Protein AF-S7QJL2-F1 (afdb_monomer_lite)

Radius of gyration: 20.11 Å; chains: 1; bounding box: 58×40×42 Å

Sequence (90 aa):
MLALVSTAIHAAIDEWSSGTVMQLDFSGNRFAAVYTAHKDTLKHIQKTSPKFYHETMAYLFKTARGATYDRAGGDVVNSAITLMDLSGLD

InterPro domains:
  IPR045341 Domain of unknown function DUF6532 [PF20149] (1-45)

Foldseek 3Di:
DVLVVVLVVVVVCVCCVVVDRDPDPPDCVVSVVSSVVSVVVLVVCCVVPVPVSVVVVVVVVVVVVDPPDPPDDDDDPCPVVVVPPPVPDD

Organism: Gloeophyllum trabeum (strain ATCC 11539 / FP-39264 / Madison 617) (NCBI:txid670483)

pLDDT: mean 77.25, std 15.33, range [45.38, 96.38]

Secondary structure (DSSP, 8-state):
-HHHHHHHHHHHHHHTTTSS-------HHHHHHHHHHHHHHHHHHHHH-HHHHHHHHHHHHHHHTT-----S----SSTTTTT---TT--

Structure (mmCIF, N/CA/C/O backbone):
data_AF-S7QJL2-F1
#
_entry.id   AF-S7QJL2-F1
#
loop_
_atom_site.group_PDB
_atom_site.id
_atom_site.type_symbol
_atom_site.label_atom_id
_atom_site.label_alt_id
_atom_site.label_comp_id
_atom_site.label_asym_id
_atom_site.label_entity_id
_atom_site.label_seq_id
_atom_site.pdbx_PDB_ins_code
_atom_site.Cartn_x
_atom_site.Cartn_y
_atom_site.Cartn_z
_atom_site.occupancy
_atom_site.B_iso_or_equiv
_atom_site.auth_seq_id
_atom_site.auth_comp_id
_atom_site.auth_asym_id
_atom_site.auth_atom_id
_atom_site.pdbx_PDB_model_num
ATOM 1 N N . MET A 1 1 ? -9.285 1.294 -4.770 1.00 71.31 1 MET A N 1
ATOM 2 C CA . MET A 1 1 ? -8.586 2.465 -5.335 1.00 71.31 1 MET A CA 1
ATOM 3 C C . MET A 1 1 ? -7.240 2.712 -4.667 1.00 71.31 1 MET A C 1
ATOM 5 O O . MET A 1 1 ? -6.250 2.616 -5.369 1.00 71.31 1 MET A O 1
ATOM 9 N N . LEU A 1 2 ? -7.138 2.901 -3.345 1.00 84.44 2 LEU A N 1
ATOM 10 C CA . LEU A 1 2 ? -5.829 3.169 -2.716 1.00 84.44 2 LEU A CA 1
ATOM 11 C C . LEU A 1 2 ? -4.790 2.054 -2.851 1.00 84.44 2 LEU A C 1
ATOM 13 O O . LEU A 1 2 ? -3.648 2.358 -3.149 1.00 84.44 2 LEU A O 1
ATOM 17 N N . ALA A 1 3 ? -5.181 0.782 -2.728 1.00 85.88 3 ALA A N 1
ATOM 18 C CA . ALA A 1 3 ? -4.249 -0.322 -2.969 1.00 85.88 3 ALA A CA 1
ATOM 19 C C . ALA A 1 3 ? -3.628 -0.259 -4.377 1.00 85.88 3 ALA A C 1
ATOM 21 O O . ALA A 1 3 ? -2.447 -0.525 -4.524 1.00 85.88 3 ALA A O 1
ATOM 22 N N . LEU A 1 4 ? -4.400 0.166 -5.387 1.00 84.50 4 LEU A N 1
ATOM 23 C CA . LEU A 1 4 ? -3.911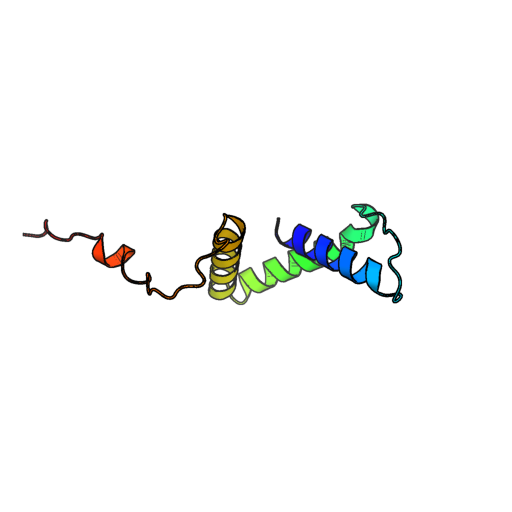 0.328 -6.760 1.00 84.50 4 LEU A CA 1
ATOM 24 C C . LEU A 1 4 ? -2.939 1.507 -6.873 1.00 84.50 4 LEU A C 1
ATOM 26 O O . LEU A 1 4 ? -1.909 1.378 -7.520 1.00 84.50 4 LEU A O 1
ATOM 30 N N . VAL A 1 5 ? -3.242 2.629 -6.213 1.00 86.44 5 VAL A N 1
ATOM 31 C CA . VAL A 1 5 ? -2.345 3.795 -6.156 1.00 86.44 5 VAL A CA 1
ATOM 32 C C . VAL A 1 5 ? -1.029 3.426 -5.470 1.00 86.44 5 VAL A C 1
ATOM 34 O O . VAL A 1 5 ? 0.035 3.738 -5.991 1.00 86.44 5 VAL A O 1
ATOM 37 N N . SER A 1 6 ? -1.078 2.699 -4.351 1.00 86.00 6 SER A N 1
ATOM 38 C CA . SER A 1 6 ? 0.119 2.179 -3.684 1.00 86.00 6 SER A CA 1
ATOM 39 C C . SER A 1 6 ? 0.918 1.248 -4.596 1.00 86.00 6 SER A C 1
ATOM 41 O O . SER A 1 6 ? 2.134 1.371 -4.658 1.00 86.00 6 SER A O 1
ATOM 43 N N . THR A 1 7 ? 0.251 0.377 -5.360 1.00 88.19 7 THR A N 1
ATOM 44 C CA . THR A 1 7 ? 0.911 -0.483 -6.352 1.00 88.19 7 THR A CA 1
ATOM 45 C C . THR A 1 7 ? 1.557 0.313 -7.484 1.00 88.19 7 THR A C 1
ATOM 47 O O . THR A 1 7 ? 2.654 -0.031 -7.904 1.00 88.19 7 THR A O 1
ATOM 50 N N . ALA A 1 8 ? 0.918 1.380 -7.969 1.00 85.88 8 ALA A N 1
ATOM 51 C CA . ALA A 1 8 ? 1.491 2.240 -9.002 1.00 85.88 8 ALA A CA 1
ATOM 52 C C . ALA A 1 8 ? 2.731 2.991 -8.491 1.00 85.88 8 ALA A C 1
ATOM 54 O O . ALA A 1 8 ? 3.741 3.046 -9.184 1.00 85.88 8 ALA A O 1
ATOM 55 N N . ILE A 1 9 ? 2.693 3.498 -7.253 1.00 86.12 9 ILE A N 1
ATOM 56 C CA . ILE A 1 9 ? 3.865 4.103 -6.600 1.00 86.12 9 ILE A CA 1
ATOM 57 C C . ILE A 1 9 ? 4.971 3.059 -6.412 1.00 86.12 9 ILE A C 1
ATOM 59 O O . ILE A 1 9 ? 6.132 3.351 -6.669 1.00 86.12 9 ILE A O 1
ATOM 63 N N . HIS A 1 10 ? 4.623 1.835 -6.006 1.00 86.31 10 HIS A N 1
ATOM 64 C CA . HIS A 1 10 ? 5.581 0.739 -5.876 1.00 86.31 10 HIS A CA 1
ATOM 65 C C . HIS A 1 10 ? 6.256 0.423 -7.214 1.00 86.31 10 HIS A C 1
ATOM 67 O O . HIS A 1 10 ? 7.472 0.296 -7.261 1.00 86.31 10 HIS A O 1
ATOM 73 N N . A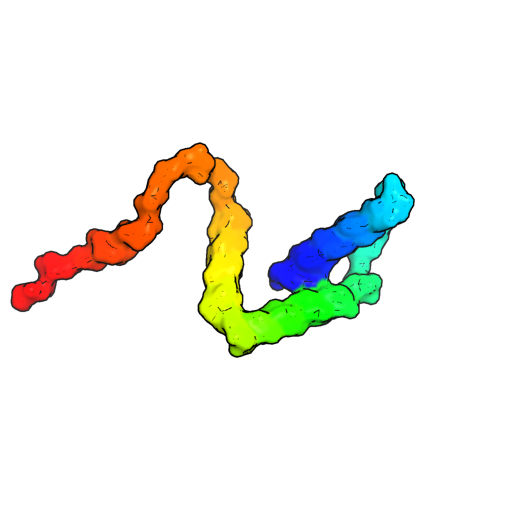LA A 1 11 ? 5.484 0.344 -8.300 1.00 86.12 11 ALA A N 1
ATOM 74 C CA . ALA A 1 11 ? 6.013 0.116 -9.640 1.00 86.12 11 ALA A CA 1
ATOM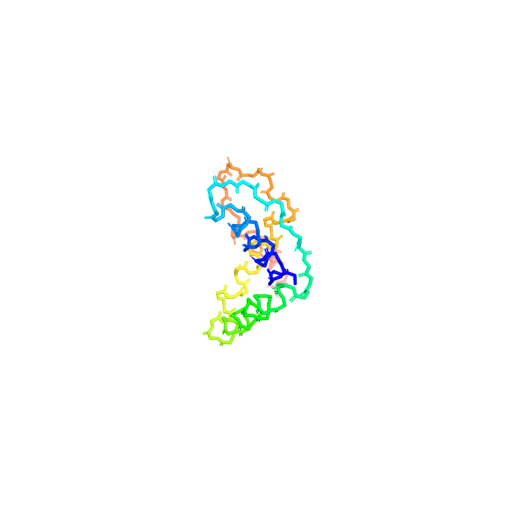 75 C C . ALA A 1 11 ? 6.919 1.258 -10.112 1.00 86.12 11 ALA A C 1
ATOM 77 O O . ALA A 1 11 ? 7.966 0.995 -10.689 1.00 86.12 11 ALA A O 1
ATOM 78 N N . ALA A 1 12 ? 6.551 2.509 -9.819 1.00 85.06 12 ALA A N 1
ATOM 79 C CA . ALA A 1 12 ? 7.406 3.653 -10.101 1.00 85.06 12 ALA A CA 1
ATOM 80 C C . ALA A 1 12 ? 8.720 3.549 -9.318 1.00 85.06 12 ALA A C 1
ATOM 82 O O . ALA A 1 12 ? 9.779 3.673 -9.903 1.00 85.06 12 ALA A O 1
ATOM 83 N N . ILE A 1 13 ? 8.695 3.248 -8.018 1.00 86.12 13 ILE A N 1
ATOM 84 C CA . ILE A 1 13 ? 9.931 3.064 -7.236 1.00 86.12 13 ILE A CA 1
ATOM 85 C C . ILE A 1 13 ? 10.785 1.918 -7.809 1.00 86.12 13 ILE A C 1
ATOM 87 O O . ILE A 1 13 ? 12.003 2.058 -7.906 1.00 86.12 13 ILE A O 1
ATOM 91 N N . ASP A 1 14 ? 10.154 0.816 -8.223 1.00 84.62 14 ASP A N 1
ATOM 92 C CA . ASP A 1 14 ? 10.821 -0.328 -8.858 1.00 84.62 14 ASP A CA 1
ATOM 93 C C . ASP A 1 14 ? 11.517 0.068 -10.173 1.00 84.62 14 ASP A C 1
ATOM 95 O O . ASP A 1 14 ? 12.642 -0.358 -10.428 1.00 84.62 14 ASP A O 1
ATOM 99 N N . GLU A 1 15 ? 10.908 0.966 -10.955 1.00 82.50 15 GLU A N 1
ATOM 100 C CA . GLU A 1 15 ? 11.457 1.526 -12.201 1.00 82.50 15 GLU A CA 1
ATOM 101 C C . GLU A 1 15 ? 12.804 2.240 -12.002 1.00 82.50 15 GLU A C 1
ATOM 103 O O . GLU A 1 15 ? 13.667 2.216 -12.880 1.00 82.50 15 GLU A O 1
ATOM 108 N N . TRP A 1 16 ? 12.992 2.856 -10.833 1.00 79.19 16 TRP A N 1
ATOM 109 C CA . TRP A 1 16 ? 14.203 3.595 -10.467 1.00 79.19 16 TRP A CA 1
ATOM 110 C C . TRP A 1 16 ? 15.189 2.771 -9.629 1.00 79.19 16 TRP A C 1
ATOM 112 O O . TRP A 1 16 ? 16.280 3.252 -9.314 1.00 79.19 16 TRP A O 1
ATOM 122 N N . SER A 1 17 ? 14.843 1.533 -9.267 1.00 78.31 17 SER A N 1
ATOM 123 C CA . SER A 1 17 ? 15.628 0.710 -8.334 1.00 78.31 17 SER A CA 1
ATOM 124 C C . SER A 1 17 ? 17.045 0.386 -8.828 1.00 78.31 17 SER A C 1
ATOM 126 O O . SER A 1 17 ? 17.956 0.213 -8.020 1.00 78.31 17 SER A O 1
ATOM 128 N N . SER A 1 18 ? 17.259 0.355 -10.145 1.00 75.31 18 SER A N 1
ATOM 129 C CA . SER A 1 18 ? 18.557 0.086 -10.777 1.00 75.31 18 SER A CA 1
ATOM 130 C C . SER A 1 18 ? 19.458 1.326 -10.897 1.00 75.31 18 SER A C 1
ATOM 132 O O . SER A 1 18 ? 20.568 1.234 -11.421 1.00 75.31 18 SER A O 1
ATOM 134 N N . GLY A 1 19 ? 18.993 2.499 -10.445 1.00 73.69 19 GLY A N 1
ATOM 135 C CA . GLY A 1 19 ? 19.690 3.782 -10.592 1.00 73.69 19 GLY A CA 1
ATOM 136 C C . GLY A 1 19 ? 19.547 4.427 -11.977 1.00 73.69 19 GLY A C 1
ATOM 137 O O . GLY A 1 19 ? 19.997 5.554 -12.172 1.00 73.69 19 GLY A O 1
ATOM 138 N N . THR A 1 20 ? 18.889 3.750 -12.922 1.00 70.44 20 THR A N 1
ATOM 139 C CA . THR A 1 20 ? 18.554 4.268 -14.257 1.00 70.44 20 THR A CA 1
ATOM 140 C C . THR A 1 20 ? 17.080 3.987 -14.530 1.00 70.44 20 THR A C 1
ATOM 142 O O . THR A 1 20 ? 16.603 2.916 -14.172 1.00 70.44 20 THR A O 1
ATOM 145 N N . VAL A 1 21 ? 16.353 4.906 -15.176 1.00 73.44 21 VAL A N 1
ATOM 146 C CA . VAL A 1 21 ? 14.944 4.664 -15.534 1.00 73.44 21 VAL A CA 1
ATOM 147 C C . VAL A 1 21 ? 14.874 3.528 -16.544 1.00 73.44 21 VAL A C 1
ATOM 149 O O . VAL A 1 21 ? 15.249 3.702 -17.704 1.00 73.44 21 VAL A O 1
ATOM 152 N N . MET A 1 22 ? 14.398 2.364 -16.110 1.00 73.69 22 MET A N 1
ATOM 153 C CA . MET A 1 22 ? 14.066 1.271 -17.015 1.00 73.69 22 MET A CA 1
ATOM 154 C C . MET A 1 22 ? 12.563 1.212 -17.171 1.00 73.69 22 MET A C 1
ATOM 156 O O . MET A 1 22 ? 11.886 0.740 -16.267 1.00 73.69 22 MET A O 1
ATOM 160 N N . GLN A 1 23 ? 12.072 1.644 -18.334 1.00 71.81 23 GLN A N 1
ATOM 161 C CA . GLN A 1 23 ? 10.645 1.691 -18.628 1.00 71.81 23 GLN A CA 1
ATOM 162 C C . GLN A 1 23 ? 9.995 0.335 -18.334 1.00 71.81 23 GLN A C 1
ATOM 164 O O . GLN A 1 23 ? 10.257 -0.672 -18.998 1.00 71.81 23 GLN A O 1
ATOM 169 N N . LEU A 1 24 ? 9.190 0.313 -17.279 1.00 77.19 24 LEU A N 1
ATOM 170 C CA . LEU A 1 24 ? 8.606 -0.901 -16.747 1.00 77.19 24 LEU A CA 1
ATOM 171 C C . LEU A 1 24 ? 7.189 -1.064 -17.283 1.00 77.19 24 LEU A C 1
ATOM 173 O O . LEU A 1 24 ? 6.365 -0.161 -17.155 1.00 77.19 24 LEU A O 1
ATOM 177 N N . ASP A 1 25 ? 6.872 -2.235 -17.832 1.00 79.31 25 ASP A N 1
ATOM 178 C CA . ASP A 1 25 ? 5.494 -2.523 -18.219 1.00 79.31 25 ASP A CA 1
ATOM 179 C C . ASP A 1 25 ? 4.627 -2.754 -16.970 1.00 79.31 25 ASP A C 1
ATOM 181 O O . ASP A 1 25 ? 4.731 -3.781 -16.280 1.00 79.31 25 ASP A O 1
ATOM 185 N N . PHE A 1 26 ? 3.785 -1.766 -16.656 1.00 79.81 26 PHE A N 1
ATOM 186 C CA . PHE A 1 26 ? 2.819 -1.845 -15.568 1.00 79.81 26 PHE A CA 1
ATOM 187 C C . PHE A 1 26 ? 1.650 -2.743 -15.981 1.00 79.81 26 PHE A C 1
ATOM 189 O O . PHE A 1 26 ? 0.621 -2.286 -16.478 1.00 79.81 26 PHE A O 1
ATOM 196 N N . SER A 1 27 ? 1.803 -4.046 -15.746 1.00 83.69 27 SER A N 1
ATOM 197 C CA . SER A 1 27 ? 0.770 -5.036 -16.038 1.00 83.69 27 SER A CA 1
ATOM 198 C C . SER A 1 27 ? 0.159 -5.638 -14.773 1.00 83.69 27 SER A C 1
ATOM 200 O O . SER A 1 27 ? 0.820 -5.844 -13.748 1.00 83.69 27 SER A O 1
ATOM 202 N N . GLY A 1 28 ? -1.130 -5.980 -14.865 1.00 76.19 28 GLY A N 1
ATOM 203 C CA . GLY A 1 28 ? -1.862 -6.627 -13.776 1.00 76.19 28 GLY A CA 1
ATOM 204 C C . GLY A 1 28 ? -1.224 -7.947 -13.340 1.00 76.19 28 GLY A C 1
ATOM 205 O O . GLY A 1 28 ? -1.151 -8.212 -12.147 1.00 76.19 28 GLY A O 1
ATOM 206 N N . ASN A 1 29 ? -0.685 -8.732 -14.279 1.00 82.00 29 ASN A N 1
ATOM 207 C CA . ASN A 1 29 ? -0.019 -10.002 -13.970 1.00 82.00 29 ASN A CA 1
ATOM 208 C C . ASN A 1 29 ? 1.254 -9.813 -13.136 1.00 82.00 29 ASN A C 1
ATOM 210 O O . ASN A 1 29 ? 1.498 -10.582 -12.210 1.00 82.00 29 ASN A O 1
ATOM 214 N N . ARG A 1 30 ? 2.051 -8.783 -13.439 1.00 84.00 30 ARG A N 1
ATOM 215 C CA . ARG A 1 30 ? 3.317 -8.514 -12.747 1.00 84.00 30 ARG A CA 1
ATOM 216 C C . ARG A 1 30 ? 3.100 -7.998 -11.325 1.00 84.00 30 ARG A C 1
ATOM 218 O O . ARG A 1 30 ? 3.819 -8.384 -10.410 1.00 84.00 30 ARG A O 1
ATOM 225 N N . PHE A 1 31 ? 2.085 -7.161 -11.133 1.00 88.00 31 PHE A N 1
ATOM 226 C CA . PHE A 1 31 ? 1.840 -6.477 -9.864 1.00 88.00 31 PHE A CA 1
ATOM 227 C C . PHE A 1 31 ? 0.663 -7.028 -9.050 1.00 88.00 31 PHE A C 1
ATOM 229 O O . PHE A 1 31 ? 0.351 -6.484 -7.990 1.00 88.00 31 PHE A O 1
ATOM 236 N N . ALA A 1 32 ? 0.029 -8.124 -9.481 1.00 89.00 32 ALA A N 1
ATOM 237 C CA . ALA A 1 32 ? -1.099 -8.742 -8.777 1.00 89.00 32 ALA A CA 1
ATOM 238 C C . ALA A 1 32 ? -0.775 -9.084 -7.315 1.00 89.00 32 ALA A C 1
ATOM 240 O O . ALA A 1 32 ? -1.586 -8.824 -6.421 1.00 89.00 32 ALA A O 1
ATOM 241 N N . ALA A 1 33 ? 0.416 -9.634 -7.060 1.00 90.25 33 ALA A N 1
ATOM 242 C CA . ALA A 1 33 ? 0.858 -9.980 -5.712 1.00 90.25 33 ALA A CA 1
ATOM 243 C C . ALA A 1 33 ? 1.025 -8.727 -4.835 1.00 90.25 33 ALA A C 1
ATOM 245 O O . ALA A 1 33 ? 0.491 -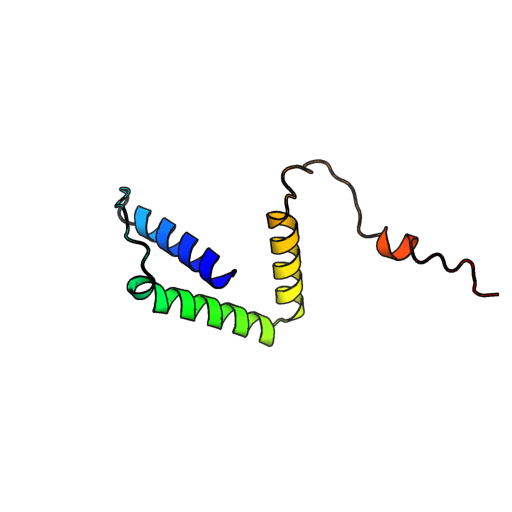8.671 -3.728 1.00 90.25 33 ALA A O 1
ATOM 246 N N . VAL A 1 34 ? 1.680 -7.688 -5.363 1.00 90.38 34 VAL A N 1
ATOM 247 C CA . VAL A 1 34 ? 1.899 -6.403 -4.672 1.00 90.38 34 VAL A CA 1
ATOM 248 C C . VAL A 1 34 ? 0.571 -5.703 -4.380 1.00 90.38 34 VAL A C 1
ATOM 250 O O . VAL A 1 34 ? 0.329 -5.230 -3.271 1.00 90.38 34 VAL A O 1
ATOM 253 N N . TYR A 1 35 ? -0.337 -5.686 -5.354 1.00 89.94 35 TYR A N 1
ATOM 254 C CA . TYR A 1 35 ? -1.689 -5.165 -5.184 1.00 89.94 35 TYR A CA 1
ATOM 255 C C . TYR A 1 35 ? -2.472 -5.907 -4.100 1.00 89.94 35 TYR A C 1
ATOM 257 O O . TYR A 1 35 ? -3.116 -5.280 -3.254 1.00 89.94 35 TYR A O 1
ATOM 265 N N . THR A 1 36 ? -2.400 -7.239 -4.100 1.00 92.56 36 THR A N 1
ATOM 266 C CA . THR A 1 36 ? -3.068 -8.071 -3.094 1.00 92.56 36 THR A CA 1
ATOM 267 C C . THR A 1 36 ? -2.506 -7.792 -1.704 1.00 92.56 36 THR A C 1
ATOM 269 O O . THR A 1 36 ? -3.281 -7.535 -0.785 1.00 92.56 36 THR A O 1
ATOM 272 N N . ALA A 1 37 ? -1.181 -7.703 -1.570 1.00 92.62 37 ALA A N 1
ATOM 273 C CA . ALA A 1 37 ? -0.527 -7.349 -0.315 1.00 92.62 37 ALA A CA 1
ATOM 274 C C . ALA A 1 37 ? -0.983 -5.975 0.204 1.00 92.62 37 ALA A C 1
ATOM 276 O O . ALA A 1 37 ? -1.392 -5.855 1.357 1.00 92.62 37 ALA A O 1
ATOM 277 N N . HIS A 1 38 ? -1.014 -4.939 -0.642 1.00 91.81 38 HIS A N 1
ATOM 278 C CA . HIS A 1 38 ? -1.508 -3.620 -0.232 1.00 91.81 38 HIS A CA 1
ATOM 279 C C . HIS A 1 38 ? -2.985 -3.636 0.174 1.00 91.81 38 HIS A C 1
ATOM 281 O O . HIS A 1 38 ? -3.371 -2.980 1.144 1.00 91.81 38 HIS A O 1
ATOM 287 N N . LYS A 1 39 ? -3.819 -4.402 -0.534 1.00 93.88 39 LYS A N 1
ATOM 288 C CA . LYS A 1 39 ? -5.234 -4.579 -0.193 1.00 93.88 39 LYS A CA 1
ATOM 289 C C . LYS A 1 39 ? -5.403 -5.256 1.168 1.00 93.88 39 LYS A C 1
ATOM 291 O O . LYS A 1 39 ? -6.251 -4.824 1.949 1.00 93.88 39 LYS A O 1
ATOM 296 N N . ASP A 1 40 ? -4.614 -6.282 1.460 1.00 94.88 40 ASP A N 1
ATOM 297 C CA . ASP A 1 40 ? -4.697 -7.004 2.727 1.00 94.88 40 ASP A CA 1
ATOM 298 C C . ASP A 1 40 ? -4.145 -6.183 3.893 1.00 94.88 40 ASP A C 1
ATOM 300 O O . ASP A 1 40 ? -4.772 -6.149 4.951 1.00 94.88 40 ASP A O 1
ATOM 304 N N . THR A 1 41 ? -3.085 -5.400 3.680 1.00 92.25 41 THR A N 1
ATOM 305 C CA . THR A 1 41 ? -2.607 -4.407 4.653 1.00 92.25 41 THR A CA 1
ATOM 306 C C . THR A 1 41 ? -3.688 -3.377 4.983 1.00 92.25 41 THR A C 1
ATOM 308 O O . THR A 1 41 ? -3.968 -3.130 6.154 1.00 92.25 41 THR A O 1
ATOM 311 N N . LEU A 1 42 ? -4.363 -2.813 3.975 1.00 90.81 42 LEU A N 1
ATOM 312 C CA . LEU A 1 42 ? -5.470 -1.868 4.185 1.00 90.81 42 LEU A CA 1
ATOM 313 C C . LEU A 1 42 ? -6.615 -2.493 4.994 1.00 90.81 42 LEU A C 1
ATOM 315 O O . LEU A 1 42 ? -7.120 -1.870 5.926 1.00 90.81 42 LEU A O 1
ATOM 319 N N . LYS A 1 43 ? -6.993 -3.740 4.686 1.00 93.00 43 LYS A N 1
ATOM 320 C CA . LYS A 1 43 ? -8.004 -4.481 5.459 1.00 93.00 43 LYS A CA 1
ATOM 321 C C . LYS A 1 43 ? -7.553 -4.763 6.888 1.00 93.00 43 LYS A C 1
ATOM 323 O O . LYS A 1 43 ? -8.375 -4.735 7.799 1.00 93.00 43 LYS A O 1
ATOM 328 N N . HIS A 1 44 ? -6.275 -5.072 7.089 1.00 94.25 44 HIS A N 1
ATOM 329 C CA . HIS A 1 44 ? -5.727 -5.299 8.417 1.00 94.25 44 HIS A CA 1
ATOM 330 C C . HIS A 1 44 ? -5.812 -4.020 9.254 1.00 94.25 44 HIS A C 1
ATOM 332 O O . HIS A 1 44 ? -6.372 -4.051 10.343 1.00 94.25 44 HIS A O 1
ATOM 338 N N . ILE A 1 45 ? -5.375 -2.880 8.713 1.00 91.25 45 ILE A N 1
ATOM 339 C CA . ILE A 1 45 ? -5.463 -1.575 9.388 1.00 91.25 45 ILE A CA 1
ATOM 340 C C . ILE A 1 45 ? -6.920 -1.219 9.700 1.00 91.25 45 ILE A C 1
ATOM 342 O O . ILE A 1 45 ? -7.216 -0.766 10.802 1.00 91.25 45 ILE A O 1
ATOM 346 N N . GLN A 1 46 ? -7.845 -1.487 8.774 1.00 93.62 46 GLN A N 1
ATOM 347 C CA . GLN A 1 46 ? -9.275 -1.281 9.006 1.00 93.62 46 GLN A CA 1
ATOM 348 C C . GLN A 1 46 ? -9.794 -2.079 10.213 1.00 93.62 46 GLN A C 1
ATOM 350 O O . GLN A 1 46 ? -10.616 -1.570 10.968 1.00 93.62 46 GLN A O 1
ATOM 355 N N . LYS A 1 47 ? -9.323 -3.317 10.406 1.00 94.81 47 LYS A N 1
ATOM 356 C CA . LYS A 1 47 ? -9.735 -4.173 11.529 1.00 94.81 47 LYS A CA 1
ATOM 357 C C . LYS A 1 47 ? -9.041 -3.800 12.838 1.00 94.81 47 LYS A C 1
ATOM 359 O O . LYS A 1 47 ? -9.692 -3.750 13.874 1.00 94.81 47 LYS A O 1
ATOM 364 N N . THR A 1 48 ? -7.736 -3.550 12.791 1.00 96.38 48 THR A N 1
ATOM 365 C CA . THR A 1 48 ? -6.901 -3.320 13.977 1.00 96.38 48 THR A CA 1
ATOM 366 C C . THR A 1 48 ? -7.036 -1.892 14.507 1.00 96.38 48 THR A C 1
ATOM 368 O O . THR A 1 48 ? -6.894 -1.646 15.701 1.00 96.38 48 THR A O 1
ATOM 371 N N . SER A 1 49 ? -7.295 -0.914 13.637 1.00 93.44 49 SER A N 1
ATOM 372 C CA . SER A 1 49 ? -7.357 0.508 13.993 1.00 93.44 49 SER A CA 1
ATOM 373 C C . SER A 1 49 ? -8.343 1.264 13.089 1.00 93.44 49 SER A C 1
ATOM 375 O O . SER A 1 49 ? -7.939 2.104 12.278 1.00 93.44 49 SER A O 1
ATOM 377 N N . PRO A 1 50 ? -9.658 1.005 13.226 1.00 91.44 50 PRO A N 1
ATOM 378 C CA . PRO A 1 50 ? -10.682 1.549 12.332 1.00 91.44 50 PRO A CA 1
ATOM 379 C C . PRO A 1 50 ? -10.727 3.081 12.329 1.00 91.44 50 PRO A C 1
ATOM 381 O O . PRO A 1 50 ? -10.902 3.686 11.274 1.00 91.44 50 PRO A O 1
ATOM 384 N N . LYS A 1 51 ? -10.515 3.728 13.484 1.00 90.44 51 LYS A N 1
ATOM 385 C CA . LYS A 1 51 ? -10.480 5.197 13.580 1.00 90.44 51 LYS A CA 1
ATOM 386 C C . LYS A 1 51 ? -9.382 5.786 12.690 1.00 90.44 51 LYS A C 1
ATOM 388 O O . LYS A 1 51 ? -9.673 6.589 11.810 1.00 90.44 51 LYS A O 1
ATOM 393 N N . PHE A 1 52 ? -8.152 5.304 12.859 1.00 88.69 52 PHE A N 1
ATOM 394 C CA . PHE A 1 52 ? -7.004 5.727 12.059 1.00 88.69 52 PHE A CA 1
ATOM 395 C C . PHE A 1 52 ? -7.202 5.439 10.565 1.00 88.69 52 PHE A C 1
ATOM 397 O O . PHE A 1 52 ? -6.880 6.274 9.718 1.00 88.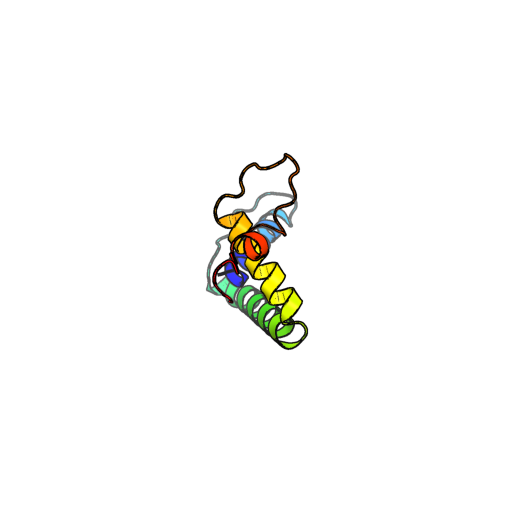69 52 PHE A O 1
ATOM 404 N N . TYR A 1 53 ? -7.785 4.281 10.234 1.00 92.19 53 TYR A N 1
ATOM 405 C CA . TYR A 1 53 ? -8.154 3.953 8.860 1.00 92.19 53 TYR A CA 1
ATOM 406 C C . TYR A 1 53 ? -9.074 5.028 8.268 1.00 92.19 53 TYR A C 1
ATOM 408 O O . TYR A 1 53 ? -8.748 5.612 7.236 1.00 92.19 53 TYR A O 1
ATOM 416 N N . HIS A 1 54 ? -10.197 5.330 8.925 1.00 91.94 54 HIS A N 1
ATOM 417 C CA . HIS A 1 54 ? -11.173 6.293 8.415 1.00 91.94 54 HIS A CA 1
ATOM 418 C C . HIS A 1 54 ? -10.629 7.724 8.351 1.00 91.94 54 HIS A C 1
ATOM 420 O O . HIS A 1 54 ? -10.889 8.411 7.364 1.00 91.94 54 HIS A O 1
ATOM 426 N N . GLU A 1 55 ? -9.834 8.153 9.333 1.00 91.12 55 GLU A N 1
ATOM 427 C CA . GLU A 1 55 ? -9.143 9.450 9.314 1.00 91.12 55 GLU A CA 1
ATOM 428 C C . GLU A 1 55 ? -8.203 9.560 8.110 1.00 91.12 55 GLU A C 1
ATOM 430 O O . GLU A 1 55 ? -8.263 10.533 7.356 1.00 91.12 55 GLU A O 1
ATOM 435 N N . THR A 1 56 ? -7.406 8.519 7.863 1.00 88.31 56 THR A N 1
ATOM 436 C CA . THR A 1 56 ? -6.489 8.460 6.720 1.00 88.31 56 THR A CA 1
ATOM 437 C C . THR A 1 56 ? -7.251 8.483 5.394 1.00 88.31 56 THR A C 1
ATOM 439 O O . THR A 1 56 ? -6.900 9.240 4.491 1.00 88.31 56 THR A O 1
ATOM 442 N N . MET A 1 57 ? -8.326 7.696 5.262 1.00 89.88 57 MET A N 1
ATOM 443 C CA . MET A 1 57 ? -9.163 7.693 4.054 1.00 89.88 57 MET A CA 1
ATOM 444 C C . MET A 1 57 ? -9.799 9.064 3.798 1.00 89.88 57 MET A C 1
ATOM 446 O O . MET A 1 57 ? -9.804 9.540 2.662 1.00 89.88 57 MET A O 1
ATOM 450 N N . ALA A 1 58 ? -10.329 9.704 4.844 1.00 88.06 58 ALA A N 1
ATOM 451 C CA . ALA A 1 58 ? -10.962 11.013 4.751 1.00 88.06 58 ALA A CA 1
ATOM 452 C C . ALA A 1 58 ? -9.951 12.103 4.373 1.00 88.06 58 ALA A C 1
ATOM 454 O O . ALA A 1 58 ? -10.248 12.934 3.515 1.00 88.06 58 ALA A O 1
ATOM 455 N N . TYR A 1 59 ? -8.755 12.076 4.966 1.00 88.06 59 TYR A N 1
ATOM 456 C CA . TYR A 1 59 ? -7.654 12.966 4.607 1.00 88.06 59 TYR A CA 1
ATOM 457 C C . TYR A 1 59 ? -7.271 12.805 3.132 1.00 88.06 59 TYR A C 1
ATOM 459 O O . TYR A 1 59 ? -7.301 13.777 2.382 1.00 88.06 59 TYR A O 1
ATOM 467 N N . LEU A 1 60 ? -7.004 11.574 2.685 1.00 86.44 60 LEU A N 1
ATOM 468 C CA . LEU A 1 60 ? -6.626 11.291 1.298 1.00 86.44 60 LEU A CA 1
ATOM 469 C C . LEU A 1 60 ? -7.705 11.731 0.306 1.00 86.44 60 LEU A C 1
ATOM 471 O O . LEU A 1 60 ? -7.388 12.310 -0.730 1.00 86.44 60 LEU A O 1
ATOM 475 N N . PHE A 1 61 ? -8.977 11.496 0.630 1.00 85.25 61 PHE A N 1
ATOM 476 C CA . PHE A 1 61 ? -10.093 11.927 -0.204 1.00 85.25 61 PHE A CA 1
ATOM 477 C C . PHE A 1 61 ? -10.186 13.453 -0.308 1.00 85.25 61 PHE A C 1
ATOM 479 O O . PHE A 1 61 ? -10.358 13.973 -1.408 1.00 85.25 61 PHE A O 1
ATOM 486 N N . LYS A 1 62 ? -10.042 14.176 0.811 1.00 86.44 62 LYS A N 1
ATOM 487 C CA . LYS A 1 62 ? -10.029 15.648 0.821 1.00 86.44 62 LYS A CA 1
ATOM 488 C C . LYS A 1 62 ? -8.868 16.201 -0.003 1.00 86.44 62 LYS A C 1
ATOM 490 O O . LYS A 1 62 ? -9.084 17.070 -0.841 1.00 86.44 62 LYS A O 1
ATOM 495 N N . THR A 1 63 ? -7.668 15.652 0.179 1.00 84.12 63 THR A N 1
ATOM 496 C CA . THR A 1 63 ? -6.473 16.059 -0.569 1.00 84.12 63 THR A CA 1
ATOM 497 C C . THR A 1 63 ? -6.644 15.818 -2.068 1.00 84.12 63 THR A C 1
ATOM 499 O O . THR A 1 63 ? -6.450 16.733 -2.865 1.00 84.12 63 THR A O 1
ATOM 502 N N . ALA A 1 64 ? -7.084 14.619 -2.464 1.00 82.25 64 ALA A N 1
ATOM 503 C CA . ALA A 1 64 ? -7.264 14.254 -3.870 1.00 82.25 64 ALA A CA 1
ATOM 504 C C . ALA A 1 64 ? -8.372 15.054 -4.574 1.00 82.25 64 ALA A C 1
ATOM 506 O O . ALA A 1 64 ? -8.308 15.261 -5.782 1.00 82.25 64 ALA A O 1
ATOM 507 N N . ARG A 1 65 ? -9.383 15.524 -3.833 1.00 83.94 65 ARG A N 1
ATOM 508 C CA . ARG A 1 65 ? -10.485 16.339 -4.366 1.00 83.94 65 ARG A CA 1
ATOM 509 C C . ARG A 1 65 ? -10.119 17.789 -4.685 1.00 83.94 65 ARG A C 1
ATOM 511 O O . ARG A 1 65 ? -10.999 18.525 -5.120 1.00 83.94 65 ARG A O 1
ATOM 518 N N . GLY A 1 66 ? -8.863 18.190 -4.508 1.00 66.50 66 GLY A N 1
ATOM 519 C CA . GLY A 1 66 ? -8.414 19.530 -4.872 1.00 66.50 66 GLY A CA 1
ATOM 520 C C . GLY A 1 66 ? -8.220 20.460 -3.684 1.00 66.50 66 GLY A C 1
ATOM 521 O O . GLY A 1 66 ? -8.420 21.659 -3.824 1.00 66.50 66 GLY A O 1
ATOM 522 N N . ALA A 1 67 ? -7.719 19.953 -2.552 1.00 56.31 67 ALA A N 1
ATOM 523 C CA . ALA A 1 67 ? -6.944 20.803 -1.643 1.00 56.31 67 ALA A CA 1
ATOM 524 C C . ALA A 1 67 ? -5.544 21.077 -2.238 1.00 56.31 67 ALA A C 1
ATOM 526 O O . ALA A 1 67 ? -4.510 20.883 -1.603 1.00 56.31 67 ALA A O 1
ATOM 527 N N . THR A 1 68 ? -5.497 21.479 -3.505 1.00 57.00 68 THR A N 1
ATOM 528 C CA . THR A 1 68 ? -4.359 22.185 -4.075 1.00 57.00 68 THR A CA 1
ATOM 529 C C . THR A 1 68 ? -4.490 23.631 -3.610 1.00 57.00 68 THR A C 1
ATOM 531 O O . THR A 1 68 ? -5.333 24.355 -4.125 1.00 57.00 68 THR A O 1
ATOM 534 N N . TYR A 1 69 ? -3.648 24.011 -2.644 1.00 48.38 69 TYR A N 1
ATOM 535 C CA . TYR A 1 69 ? -3.452 25.362 -2.095 1.00 48.38 69 TYR A CA 1
ATOM 536 C C . TYR A 1 69 ? -4.513 25.892 -1.116 1.00 48.38 69 TYR A C 1
ATOM 538 O O . TYR A 1 69 ? -5.243 26.815 -1.433 1.00 48.38 69 TYR A O 1
ATOM 546 N N . ASP A 1 70 ? -4.457 25.437 0.138 1.00 45.38 70 ASP A N 1
ATOM 547 C CA . ASP A 1 70 ? -4.573 26.374 1.266 1.00 45.38 70 ASP A CA 1
ATOM 548 C C . ASP A 1 70 ? -3.385 26.153 2.198 1.00 45.38 70 ASP A C 1
ATOM 550 O O . ASP A 1 70 ? -3.432 25.522 3.253 1.00 45.38 70 ASP A O 1
ATOM 554 N N . ARG A 1 71 ? -2.237 26.648 1.736 1.00 50.19 71 ARG A N 1
ATOM 555 C CA . ARG A 1 71 ? -1.083 26.909 2.589 1.00 50.19 71 ARG A CA 1
ATOM 556 C C . ARG A 1 71 ? -1.272 28.304 3.195 1.00 50.19 71 ARG A C 1
ATOM 558 O O . ARG A 1 71 ? -0.472 29.195 2.956 1.00 50.19 71 ARG A O 1
ATOM 565 N N . ALA A 1 72 ? -2.358 28.495 3.934 1.00 47.56 72 ALA A N 1
ATOM 566 C CA . ALA A 1 72 ? -2.584 29.638 4.807 1.00 47.56 72 ALA A CA 1
ATOM 567 C C . ALA A 1 72 ? -3.498 29.160 5.940 1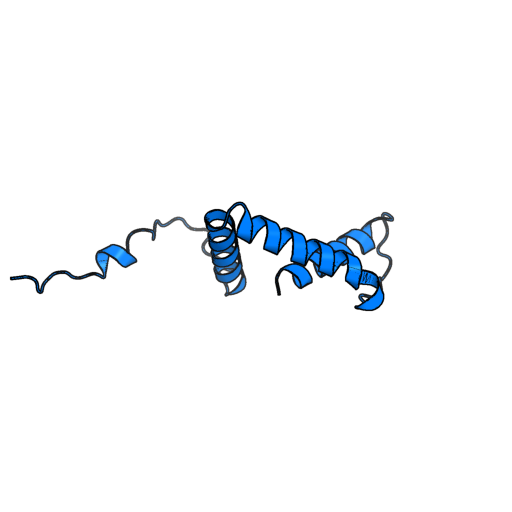.00 47.56 72 ALA A C 1
ATOM 569 O O . ALA A 1 72 ? -4.526 28.541 5.695 1.00 47.56 72 ALA A O 1
ATOM 570 N N . GLY A 1 73 ? -3.045 29.341 7.178 1.00 50.47 73 GLY A N 1
ATOM 571 C CA . GLY A 1 73 ? -3.697 28.801 8.364 1.00 50.47 73 GLY A CA 1
ATOM 572 C C . GLY A 1 73 ? -5.149 29.247 8.534 1.00 50.47 73 GLY A C 1
ATOM 573 O O . GLY A 1 73 ? -5.542 30.332 8.119 1.00 50.47 73 GLY A O 1
ATOM 574 N N . GLY A 1 74 ? -5.925 28.403 9.204 1.00 46.19 74 GLY A N 1
ATOM 575 C CA . GLY A 1 74 ? -7.285 28.725 9.603 1.00 46.19 74 GLY A CA 1
ATOM 576 C C . GLY A 1 74 ? -8.005 27.494 10.120 1.00 46.19 74 GLY A C 1
ATOM 577 O O . GLY A 1 74 ? -8.424 26.641 9.344 1.00 46.19 74 GLY A O 1
ATOM 578 N N . ASP A 1 75 ? -8.125 27.405 11.441 1.00 54.12 75 ASP A N 1
ATOM 579 C CA . ASP A 1 75 ? -8.987 26.466 12.146 1.00 54.12 75 ASP A CA 1
ATOM 580 C C . ASP A 1 75 ? -10.397 26.430 11.543 1.00 54.12 75 ASP A C 1
ATOM 582 O O . ASP A 1 75 ? -11.161 27.386 11.655 1.00 54.12 75 ASP A O 1
ATOM 586 N N . VAL A 1 76 ? -10.788 25.290 10.976 1.00 55.00 76 VAL A N 1
ATOM 587 C CA . VAL A 1 76 ? -12.197 24.989 10.686 1.00 55.00 76 VAL A CA 1
ATOM 588 C C . VAL A 1 76 ? -12.525 23.606 11.236 1.00 55.00 76 VAL A C 1
ATOM 590 O O . VAL A 1 76 ? -12.914 22.685 10.523 1.00 55.00 76 VAL A O 1
ATOM 593 N N . VAL A 1 77 ? -12.326 23.442 12.544 1.00 54.44 77 VAL A N 1
ATOM 594 C CA . VAL A 1 77 ? -12.892 22.310 13.299 1.00 54.44 77 VAL A CA 1
ATOM 595 C C . VAL A 1 77 ? -14.223 22.702 13.963 1.00 54.44 77 VAL A C 1
ATOM 597 O O . VAL A 1 77 ? -14.964 21.833 14.403 1.00 54.44 77 VAL A O 1
ATOM 600 N N . ASN A 1 78 ? -14.608 23.987 13.947 1.00 51.72 78 ASN A N 1
ATOM 601 C CA . ASN A 1 78 ? -15.798 24.452 14.670 1.00 51.72 78 ASN A CA 1
ATOM 602 C C . ASN A 1 78 ? -17.061 24.642 13.815 1.00 51.72 78 ASN A C 1
ATOM 604 O O . ASN A 1 78 ? -18.156 24.553 14.357 1.00 51.72 78 ASN A O 1
ATOM 608 N N . SER A 1 79 ? -16.973 24.808 12.491 1.00 54.47 79 SER A N 1
ATOM 609 C CA . SER A 1 79 ? -18.139 25.231 11.691 1.00 54.47 79 SER A CA 1
ATOM 610 C C . SER A 1 79 ? -19.263 24.201 11.548 1.00 54.47 79 SER A C 1
ATOM 612 O O . SER A 1 79 ? -20.365 24.586 11.180 1.00 54.47 79 SER A O 1
ATOM 614 N N . ALA A 1 80 ? -19.038 22.917 11.844 1.00 54.56 80 ALA A N 1
ATOM 615 C CA . ALA A 1 80 ? -20.123 21.929 11.858 1.00 54.56 80 ALA A CA 1
ATOM 616 C C . ALA A 1 80 ? -20.945 21.971 13.160 1.00 54.56 80 ALA A C 1
ATOM 618 O O . ALA A 1 80 ? -22.129 21.651 13.135 1.00 54.56 80 ALA A O 1
ATOM 619 N N . ILE A 1 81 ? -20.337 22.394 14.277 1.00 55.31 81 ILE A N 1
ATOM 620 C CA . ILE A 1 81 ? -21.026 22.550 15.567 1.00 55.31 81 ILE A CA 1
ATOM 621 C C . ILE A 1 81 ? -21.717 23.919 15.639 1.00 55.31 81 ILE A C 1
ATOM 623 O O . ILE A 1 81 ? -22.828 24.001 16.145 1.00 55.31 81 ILE A O 1
ATOM 627 N N . THR A 1 82 ? -21.141 24.975 15.049 1.00 56.00 82 THR A N 1
ATOM 628 C CA . THR A 1 82 ? -21.784 26.304 14.995 1.00 56.00 82 THR A CA 1
ATOM 629 C C . THR A 1 82 ? -22.970 26.394 14.025 1.00 56.00 82 THR A C 1
ATOM 631 O O . THR A 1 82 ? -23.729 27.352 14.102 1.00 56.00 82 THR A O 1
ATOM 634 N N . LEU A 1 83 ? -23.135 25.426 13.113 1.00 52.41 83 LEU A N 1
ATOM 635 C CA . LEU A 1 83 ? -24.276 25.336 12.185 1.00 52.41 83 LEU A CA 1
ATOM 636 C C . LEU A 1 83 ? -25.449 24.513 12.736 1.00 52.41 83 LEU A C 1
ATOM 638 O O . LEU A 1 83 ? -26.522 24.523 12.136 1.00 52.41 83 LEU A O 1
ATOM 642 N N . MET A 1 84 ? -25.275 23.824 13.870 1.00 55.97 84 MET A N 1
ATOM 643 C CA . MET A 1 84 ? -26.403 23.313 14.653 1.00 55.97 84 MET A CA 1
ATOM 644 C C . MET A 1 84 ? -26.972 24.470 15.470 1.00 55.97 84 MET A C 1
ATOM 646 O O . MET A 1 84 ? -26.763 24.584 16.675 1.00 55.97 84 MET A O 1
ATOM 650 N N . ASP A 1 85 ? -27.649 25.362 14.758 1.00 56.53 85 ASP A N 1
ATOM 651 C CA . ASP A 1 85 ? -28.508 26.385 15.323 1.00 56.53 85 ASP A CA 1
ATOM 652 C C . ASP A 1 85 ? -29.612 25.700 16.148 1.00 56.53 85 ASP A C 1
ATOM 654 O O . ASP A 1 85 ? -30.577 25.155 15.617 1.00 56.53 85 ASP A O 1
ATOM 658 N N . LEU A 1 86 ? -29.411 25.657 17.465 1.00 61.28 86 LEU A N 1
ATOM 659 C CA . LEU A 1 86 ? -30.366 25.172 18.465 1.00 61.28 86 LEU A CA 1
ATOM 660 C C . LEU A 1 86 ? -31.351 26.280 18.884 1.00 61.28 86 LEU A C 1
ATOM 662 O O . LEU A 1 86 ? -31.907 26.229 19.977 1.00 61.28 86 LEU A O 1
ATOM 666 N N . SER A 1 87 ? -31.603 27.272 18.025 1.00 61.84 87 SER A N 1
ATOM 667 C CA . SER A 1 87 ? -32.539 28.383 18.268 1.00 61.84 87 SER A CA 1
ATOM 668 C C . SER A 1 87 ? -34.026 27.984 18.325 1.00 61.84 87 SER A C 1
ATOM 670 O O . SER A 1 87 ? -34.892 28.854 18.352 1.00 61.84 87 SER A O 1
ATOM 672 N N . GLY A 1 88 ? -34.344 26.688 18.374 1.00 60.84 88 GLY A N 1
ATOM 673 C CA . GLY A 1 88 ? -35.713 26.166 18.349 1.00 60.84 88 GLY A CA 1
ATOM 674 C C . GLY A 1 88 ? -36.078 25.207 19.483 1.00 60.84 88 GLY A C 1
ATOM 675 O O . GLY A 1 88 ? -37.004 24.422 19.299 1.00 60.84 88 GLY A O 1
ATOM 676 N N . LEU A 1 89 ? -35.360 25.216 20.611 1.00 56.38 89 LEU A N 1
ATOM 677 C CA . LEU A 1 89 ? -35.746 24.456 21.807 1.00 56.38 89 LEU A CA 1
ATOM 678 C C . LEU A 1 89 ? -36.195 25.422 22.921 1.00 56.38 89 LEU A C 1
ATOM 680 O O . LEU A 1 89 ? -35.425 25.719 23.833 1.00 56.38 89 LEU A O 1
ATOM 684 N N . ASP A 1 90 ? -37.415 25.945 22.779 1.00 54.09 90 ASP A N 1
ATOM 685 C CA . ASP A 1 90 ? -38.251 26.428 23.895 1.00 54.09 90 ASP A CA 1
ATOM 686 C C . ASP A 1 90 ? -39.173 25.278 24.335 1.00 54.09 90 ASP A C 1
ATOM 688 O O . ASP A 1 90 ? -39.757 24.626 23.432 1.00 54.09 90 ASP A O 1
#